Protein AF-A0A6I4HRW1-F1 (afdb_monomer_lite)

Sequence (37 aa):
MEKNLKEYQAIIFDLDGTLADSFHFFLSVLNQLSAKY

Organism: Acinetobacter baumannii (NCBI:txid470)

pLDDT: mean 87.09, std 12.53, range [51.47, 97.0]

Secondary structure (DSSP, 8-state):
-PPPGGG-S-----TBTTTB--HHHHHHHHHHHHTT-

Foldseek 3Di:
DDDDPVVDPDDDFDVDPTVDPCVVVVVVVVVVVVVVD

Structure (mmCIF, N/CA/C/O backbone):
data_AF-A0A6I4HRW1-F1
#
_entry.id   AF-A0A6I4HRW1-F1
#
loop_
_atom_site.group_PDB
_atom_site.id
_atom_site.type_symbol
_atom_site.label_atom_id
_atom_site.label_alt_id
_atom_site.label_comp_id
_atom_site.label_asym_id
_atom_site.label_entity_id
_atom_site.label_seq_id
_atom_site.pdbx_PDB_ins_code
_atom_site.Cartn_x
_atom_site.Cartn_y
_atom_site.Cartn_z
_atom_site.occupancy
_atom_site.B_iso_or_equiv
_atom_site.auth_seq_id
_atom_site.auth_comp_id
_atom_site.auth_asym_id
_atom_site.auth_atom_id
_atom_site.pdbx_PDB_model_num
ATOM 1 N N . MET A 1 1 ? -5.196 13.045 27.362 1.00 51.47 1 MET A N 1
ATOM 2 C CA . MET A 1 1 ? -6.361 12.166 27.578 1.00 51.47 1 MET A CA 1
ATOM 3 C C . MET A 1 1 ? -6.207 11.011 26.605 1.00 51.47 1 MET A C 1
ATOM 5 O O . MET A 1 1 ? -6.405 11.210 25.414 1.00 51.47 1 MET A O 1
ATOM 9 N N . GLU A 1 2 ? -5.700 9.871 27.073 1.00 57.75 2 GLU A N 1
ATOM 10 C CA . GLU A 1 2 ? -5.554 8.685 26.223 1.00 57.75 2 GLU A CA 1
ATOM 11 C C . GLU A 1 2 ? -6.944 8.115 25.941 1.00 57.75 2 GLU A C 1
ATOM 13 O O . GLU A 1 2 ? -7.681 7.778 26.868 1.00 57.75 2 GLU A O 1
ATOM 18 N N . LYS A 1 3 ? -7.335 8.064 24.664 1.00 61.53 3 LYS A N 1
ATOM 19 C CA . LYS A 1 3 ? -8.575 7.399 24.263 1.00 61.53 3 LYS A CA 1
ATOM 20 C C . LYS A 1 3 ? -8.367 5.894 24.383 1.00 61.53 3 LYS A C 1
ATOM 22 O O . LYS A 1 3 ? -7.482 5.334 23.740 1.00 61.53 3 LYS A O 1
ATOM 27 N N . ASN A 1 4 ? -9.169 5.255 25.226 1.00 65.94 4 ASN A N 1
ATOM 28 C CA . ASN A 1 4 ? -9.112 3.818 25.450 1.00 65.94 4 ASN A CA 1
ATOM 29 C C . ASN A 1 4 ? -9.553 3.109 24.158 1.00 65.94 4 ASN A C 1
ATOM 31 O O . ASN A 1 4 ? -10.645 3.373 23.662 1.00 65.94 4 ASN A O 1
ATOM 35 N N . LEU A 1 5 ? -8.738 2.198 23.613 1.00 62.94 5 LEU A N 1
ATOM 36 C CA . LEU A 1 5 ? -9.023 1.492 22.347 1.00 62.94 5 LEU A CA 1
ATOM 37 C C . LEU A 1 5 ? -10.397 0.793 22.323 1.00 62.94 5 LEU A C 1
ATOM 39 O O . LEU A 1 5 ? -10.959 0.580 21.255 1.00 62.94 5 LEU A O 1
ATOM 43 N N . LYS A 1 6 ? -10.963 0.496 23.501 1.00 66.19 6 LYS A N 1
ATOM 44 C CA . LYS A 1 6 ? -12.308 -0.068 23.682 1.00 66.19 6 LYS A CA 1
ATOM 45 C C . LYS A 1 6 ? -13.460 0.831 23.202 1.00 66.19 6 LYS A C 1
ATOM 47 O O . LYS A 1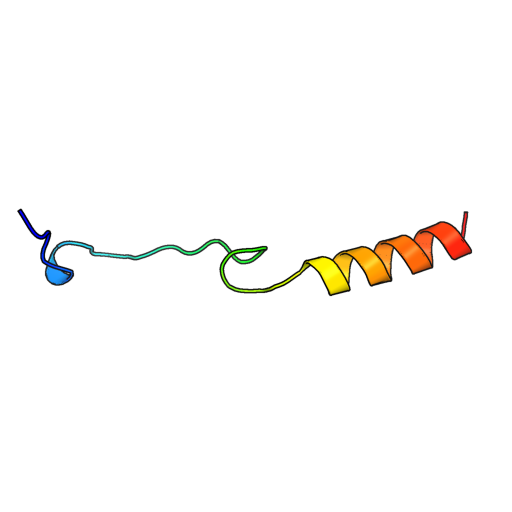 6 ? -14.573 0.333 23.092 1.00 66.19 6 LYS A O 1
ATOM 52 N N . GLU A 1 7 ? -13.227 2.119 22.938 1.00 82.38 7 GLU A N 1
ATOM 53 C CA . GLU A 1 7 ? -14.253 3.028 22.394 1.00 82.38 7 GLU A CA 1
ATOM 54 C C . GLU A 1 7 ? -14.431 2.902 20.874 1.00 82.38 7 GLU A C 1
ATOM 56 O O . GLU A 1 7 ? -15.479 3.273 20.345 1.00 82.38 7 GLU A O 1
ATOM 61 N N . TYR A 1 8 ? -13.438 2.373 20.156 1.00 79.12 8 TYR A N 1
ATOM 62 C CA . TYR A 1 8 ? -13.520 2.236 18.705 1.00 79.12 8 TYR A CA 1
ATOM 63 C C . TYR A 1 8 ? -14.190 0.911 18.335 1.00 79.12 8 TYR A C 1
ATOM 65 O O . TYR A 1 8 ? -13.656 -0.166 18.584 1.00 79.12 8 TYR A O 1
ATOM 73 N N . GLN A 1 9 ? -15.370 0.992 17.719 1.00 87.56 9 GLN A N 1
ATOM 74 C CA . GLN A 1 9 ? -16.148 -0.183 17.302 1.00 87.56 9 GLN A CA 1
ATOM 75 C C . GLN A 1 9 ? -15.557 -0.886 16.073 1.00 87.56 9 GLN A C 1
ATOM 77 O O . GLN A 1 9 ? -15.797 -2.072 15.864 1.00 87.56 9 GLN A O 1
ATOM 82 N N . ALA A 1 10 ? -14.791 -0.156 15.262 1.00 88.44 10 ALA A N 1
ATOM 83 C CA . ALA A 1 10 ? -14.063 -0.689 14.123 1.00 88.44 10 ALA A CA 1
ATOM 84 C C . ALA A 1 10 ? -12.830 0.172 13.838 1.00 88.44 10 ALA A C 1
ATOM 86 O O . ALA A 1 10 ? -12.832 1.381 14.077 1.00 88.44 10 ALA A O 1
ATOM 87 N N . ILE A 1 11 ? -11.799 -0.463 13.287 1.00 88.00 11 ILE A N 1
ATOM 88 C CA . ILE A 1 11 ? -10.635 0.210 12.717 1.00 88.00 11 ILE A CA 1
ATOM 89 C C . ILE A 1 11 ? -10.564 -0.221 11.258 1.00 88.00 11 ILE A C 1
ATOM 91 O O . ILE A 1 11 ? -10.543 -1.415 10.964 1.00 88.00 11 ILE A O 1
ATOM 95 N N . ILE A 1 12 ? -10.579 0.754 10.355 1.00 93.12 12 ILE A N 1
ATOM 96 C CA . ILE A 1 12 ? -10.506 0.527 8.914 1.00 93.12 12 ILE A CA 1
ATOM 97 C C . ILE A 1 12 ? -9.114 0.937 8.467 1.00 93.12 12 ILE A C 1
ATOM 99 O O . ILE A 1 12 ? -8.655 2.032 8.789 1.00 93.12 12 ILE A O 1
ATOM 103 N N . PHE A 1 13 ? -8.467 0.051 7.724 1.00 94.75 13 PHE A N 1
ATOM 104 C CA . PHE A 1 13 ? -7.174 0.311 7.120 1.00 94.75 13 PHE A CA 1
ATOM 105 C C . PHE A 1 13 ? -7.327 0.313 5.608 1.00 94.75 13 PHE A C 1
ATOM 107 O O . PHE A 1 13 ? -8.010 -0.546 5.048 1.00 94.75 13 PHE A O 1
ATOM 114 N N . ASP A 1 14 ? -6.680 1.283 4.971 1.00 94.75 14 ASP A N 1
ATOM 115 C CA . ASP A 1 14 ? -6.440 1.234 3.537 1.00 94.75 14 ASP A CA 1
ATOM 116 C C . ASP A 1 14 ? -5.488 0.071 3.215 1.00 94.75 14 ASP A C 1
ATOM 118 O O . ASP A 1 14 ? -4.702 -0.358 4.066 1.00 94.75 14 ASP A O 1
ATOM 122 N N . LEU A 1 15 ? -5.572 -0.479 2.009 1.00 93.75 15 LEU A N 1
ATOM 123 C CA . LEU A 1 15 ? -4.709 -1.588 1.613 1.00 93.75 15 LEU A CA 1
ATOM 124 C C . LEU A 1 15 ? -3.373 -1.053 1.097 1.00 93.75 15 LEU A C 1
ATOM 126 O O . LEU A 1 15 ? -2.323 -1.366 1.659 1.00 93.75 15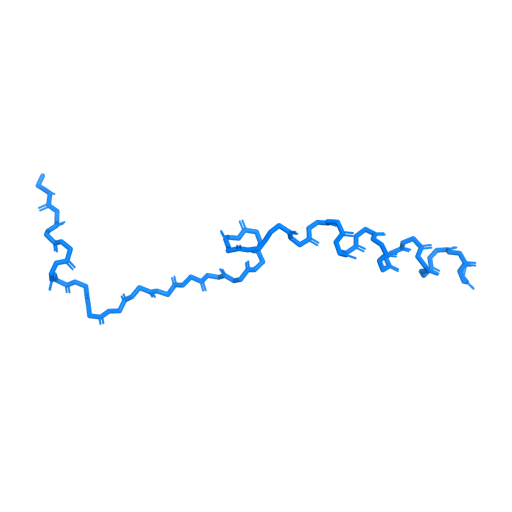 LEU A O 1
ATOM 130 N N . ASP A 1 16 ? -3.420 -0.223 0.060 1.00 93.12 16 ASP A N 1
ATOM 131 C CA . ASP A 1 16 ? -2.243 0.258 -0.655 1.00 93.12 16 ASP A CA 1
ATOM 132 C C . ASP A 1 16 ? -1.479 1.307 0.158 1.00 93.12 16 ASP A C 1
ATOM 134 O O . ASP A 1 16 ? -2.026 2.310 0.604 1.00 93.12 16 ASP A O 1
ATOM 138 N N . GLY A 1 17 ? -0.191 1.068 0.400 1.00 87.06 17 GLY A N 1
ATOM 139 C CA . GLY A 1 17 ? 0.667 1.975 1.167 1.00 87.06 17 GLY A CA 1
ATOM 140 C C . GLY A 1 17 ? 0.393 2.014 2.676 1.00 87.06 17 GLY A C 1
ATOM 141 O O . GLY A 1 17 ? 1.167 2.635 3.403 1.00 87.06 17 GLY A O 1
ATOM 142 N N . THR A 1 18 ? -0.656 1.338 3.163 1.00 93.31 18 THR A N 1
ATOM 143 C CA . THR A 1 18 ? -0.955 1.198 4.599 1.00 93.31 18 THR A CA 1
ATOM 144 C C . THR A 1 18 ? -0.732 -0.233 5.085 1.00 93.31 18 THR A C 1
ATOM 146 O O . THR A 1 18 ? 0.060 -0.443 6.002 1.00 93.31 18 THR A O 1
ATOM 149 N N . LEU A 1 19 ? -1.39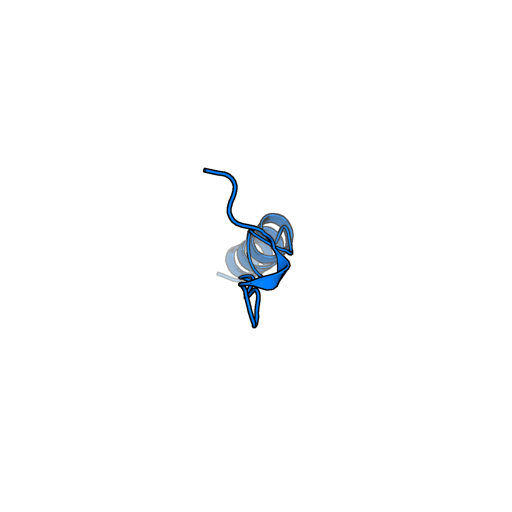2 -1.228 4.482 1.00 94.75 19 LEU A N 1
ATOM 150 C CA . LEU A 1 19 ? -1.196 -2.643 4.833 1.00 94.75 19 LEU A CA 1
ATOM 151 C C . LEU A 1 19 ? -0.225 -3.362 3.892 1.00 94.75 19 LEU A C 1
ATOM 153 O O . LEU A 1 19 ? 0.457 -4.294 4.314 1.00 94.75 19 LEU A O 1
ATOM 157 N N . ALA A 1 20 ? -0.171 -2.948 2.628 1.00 93.88 20 ALA A N 1
ATOM 158 C CA . ALA A 1 20 ? 0.676 -3.537 1.604 1.00 93.88 20 ALA A CA 1
ATOM 159 C C . ALA A 1 20 ? 1.593 -2.480 0.981 1.00 93.88 20 ALA A C 1
ATOM 161 O O . ALA A 1 20 ? 1.133 -1.425 0.543 1.00 93.88 20 ALA A O 1
ATOM 162 N N . ASP A 1 21 ? 2.887 -2.7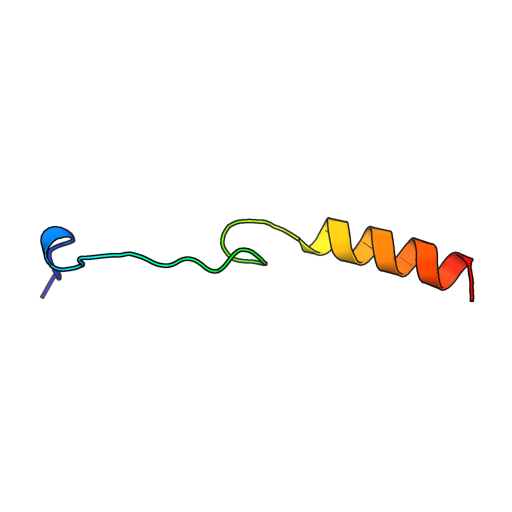92 0.876 1.00 94.06 21 ASP A N 1
ATOM 163 C CA . ASP A 1 21 ? 3.792 -2.044 0.005 1.00 94.06 21 ASP A CA 1
ATOM 164 C C . ASP A 1 21 ? 3.533 -2.445 -1.452 1.00 94.06 21 ASP A C 1
ATOM 166 O O . ASP A 1 21 ? 4.071 -3.428 -1.972 1.00 94.06 21 ASP A O 1
ATOM 170 N N . SER A 1 22 ? 2.648 -1.696 -2.103 1.00 94.38 22 SER A N 1
ATOM 171 C CA . SER A 1 22 ? 2.243 -1.947 -3.481 1.00 94.38 22 SER A CA 1
ATOM 172 C C . SER A 1 22 ? 3.130 -1.259 -4.522 1.00 94.38 22 SER A C 1
ATOM 174 O O . SER A 1 22 ? 2.926 -1.472 -5.721 1.00 94.38 22 SER A O 1
ATOM 176 N N . PHE A 1 23 ? 4.172 -0.517 -4.119 1.00 91.94 23 PHE A N 1
ATOM 177 C CA . PHE A 1 23 ? 5.053 0.184 -5.061 1.00 91.94 23 PHE A CA 1
ATOM 178 C C . PHE A 1 23 ? 5.716 -0.778 -6.054 1.00 91.94 23 PHE A C 1
ATOM 180 O O . PHE A 1 23 ? 5.690 -0.554 -7.266 1.00 91.94 23 PHE A O 1
ATOM 187 N N . HIS A 1 24 ? 6.256 -1.893 -5.559 1.00 92.69 24 HIS A N 1
ATOM 188 C CA . HIS A 1 24 ? 6.913 -2.893 -6.401 1.00 92.69 24 HIS A CA 1
ATOM 189 C C . HIS A 1 24 ? 5.957 -3.564 -7.393 1.00 92.69 24 HIS A C 1
ATOM 191 O O . HIS A 1 24 ? 6.348 -3.850 -8.529 1.00 92.69 24 HIS A O 1
ATOM 197 N N . PHE A 1 25 ? 4.701 -3.783 -6.992 1.00 93.19 25 PHE A N 1
ATOM 198 C CA . PHE A 1 25 ? 3.672 -4.319 -7.878 1.00 93.19 25 PHE A CA 1
ATOM 199 C C . PHE A 1 25 ? 3.398 -3.353 -9.033 1.00 93.19 25 PHE A C 1
ATOM 201 O O . PHE A 1 25 ? 3.519 -3.736 -10.199 1.00 93.19 25 PHE A O 1
ATOM 208 N N . PHE A 1 26 ? 3.112 -2.086 -8.724 1.00 94.44 26 PHE A N 1
ATOM 209 C CA . PHE A 1 26 ? 2.837 -1.087 -9.754 1.00 94.44 26 PHE A CA 1
ATOM 210 C C . PHE A 1 26 ? 4.046 -0.836 -10.655 1.00 94.44 26 PHE A C 1
ATOM 212 O O . PHE A 1 26 ? 3.885 -0.765 -11.871 1.00 94.44 26 PHE A O 1
ATOM 219 N N . LEU A 1 27 ? 5.261 -0.790 -10.101 1.00 95.62 27 LEU A N 1
ATOM 220 C CA . LEU A 1 27 ? 6.486 -0.654 -10.890 1.00 95.62 27 LEU A CA 1
ATOM 221 C C . LEU A 1 27 ? 6.654 -1.807 -11.890 1.00 95.62 27 LEU A C 1
ATOM 223 O O . LEU A 1 27 ? 6.999 -1.573 -13.048 1.00 95.62 27 LEU A O 1
ATOM 227 N N . SER A 1 28 ? 6.375 -3.044 -11.472 1.00 96.00 28 SER A N 1
ATOM 228 C CA . SER A 1 28 ? 6.415 -4.209 -12.364 1.00 96.00 28 SER A CA 1
ATOM 229 C C 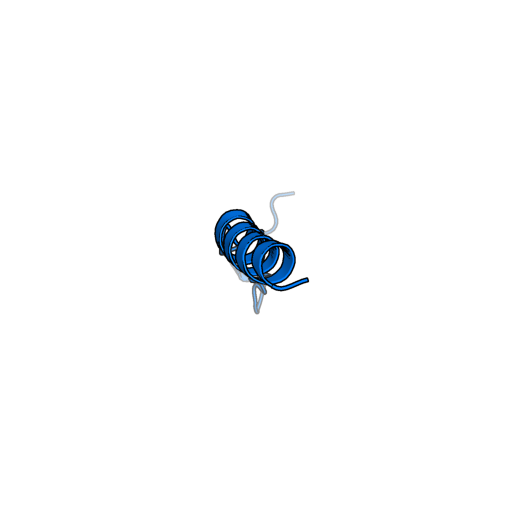. SER A 1 28 ? 5.405 -4.089 -13.508 1.00 96.00 28 SER A C 1
ATOM 231 O O . SER A 1 28 ? 5.760 -4.303 -14.668 1.00 96.00 28 SER A O 1
ATOM 233 N N . VAL A 1 29 ? 4.165 -3.695 -13.205 1.00 96.06 29 VAL A N 1
ATOM 234 C CA . VAL A 1 29 ? 3.116 -3.496 -14.218 1.00 96.06 29 VAL A CA 1
ATOM 235 C C . VAL A 1 29 ? 3.507 -2.392 -15.201 1.00 96.06 29 VAL A C 1
ATOM 237 O O .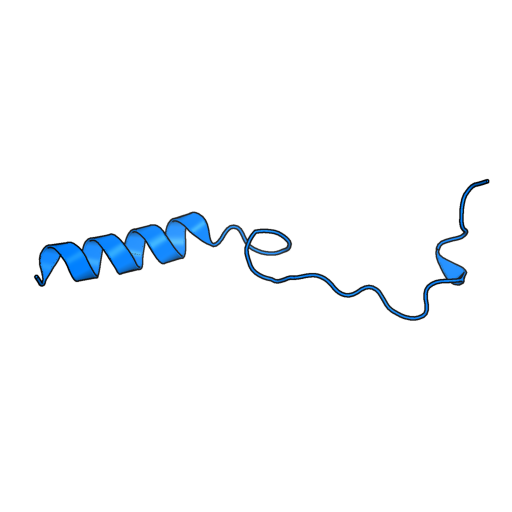 VAL A 1 29 ? 3.402 -2.578 -16.413 1.00 96.06 29 VAL A O 1
ATOM 240 N N . LEU A 1 30 ? 4.008 -1.261 -14.702 1.00 96.56 30 LEU A N 1
ATOM 241 C CA . LEU A 1 30 ? 4.423 -0.135 -15.538 1.00 96.56 30 LEU A CA 1
ATOM 242 C C . LEU A 1 30 ? 5.599 -0.495 -16.451 1.00 96.56 30 LEU A C 1
ATOM 244 O O . LEU A 1 30 ? 5.564 -0.152 -17.629 1.00 96.56 30 LEU A O 1
ATOM 248 N N . ASN A 1 31 ? 6.588 -1.240 -15.952 1.00 96.88 31 ASN A N 1
ATOM 249 C CA . ASN A 1 31 ? 7.707 -1.718 -16.769 1.00 96.88 31 ASN A CA 1
ATOM 250 C C . ASN A 1 31 ? 7.257 -2.677 -17.881 1.00 96.88 31 ASN A C 1
ATOM 252 O O . ASN A 1 31 ? 7.803 -2.661 -18.981 1.00 96.88 31 ASN A O 1
ATOM 256 N N . GLN A 1 32 ? 6.252 -3.514 -17.622 1.00 97.00 32 GLN A N 1
ATOM 257 C CA . GLN A 1 32 ? 5.691 -4.388 -18.657 1.00 97.00 32 GLN A CA 1
ATOM 258 C C . GLN A 1 32 ? 4.934 -3.593 -19.723 1.00 97.00 32 GLN A C 1
ATOM 260 O O . GLN A 1 32 ? 4.996 -3.925 -20.906 1.00 97.00 32 GLN A O 1
ATOM 265 N N . LEU A 1 33 ? 4.224 -2.541 -19.315 1.00 97.00 33 LEU A N 1
ATOM 266 C CA . LEU A 1 33 ? 3.511 -1.668 -20.241 1.00 97.00 33 LEU A CA 1
ATOM 267 C C . LEU A 1 33 ? 4.480 -0.836 -21.087 1.00 97.00 33 LEU A C 1
ATOM 269 O O . LEU A 1 33 ? 4.270 -0.742 -22.292 1.00 97.00 33 LEU A O 1
ATOM 273 N N . SER A 1 34 ? 5.553 -0.302 -20.499 1.00 95.81 34 SER A N 1
ATOM 274 C CA . SER A 1 34 ? 6.576 0.452 -21.239 1.00 95.81 34 SER A CA 1
ATOM 275 C C . SER A 1 34 ? 7.395 -0.417 -22.192 1.00 95.81 34 SER A C 1
ATOM 277 O O . SER A 1 34 ? 7.874 0.064 -23.206 1.00 95.81 34 SER A O 1
ATOM 279 N N . ALA A 1 35 ? 7.545 -1.713 -21.913 1.00 92.62 35 ALA A N 1
ATOM 280 C CA . ALA A 1 35 ? 8.150 -2.638 -22.869 1.00 92.62 35 ALA A CA 1
ATOM 281 C C . ALA A 1 35 ? 7.235 -2.930 -24.075 1.00 92.62 35 ALA A C 1
ATOM 283 O O . ALA A 1 35 ? 7.702 -3.433 -25.097 1.00 92.62 35 ALA A O 1
ATOM 284 N N . LYS A 1 36 ? 5.929 -2.667 -23.948 1.00 91.44 36 LYS A N 1
ATOM 285 C CA . LYS A 1 36 ? 4.916 -2.976 -24.964 1.00 91.44 36 LYS A CA 1
ATOM 286 C C . LYS A 1 36 ? 4.572 -1.786 -25.869 1.00 91.44 36 LYS A C 1
ATOM 288 O O . LYS A 1 36 ? 4.123 -2.025 -26.991 1.00 91.44 36 LYS A O 1
ATOM 293 N N . TYR A 1 37 ? 4.740 -0.555 -25.390 1.00 76.75 37 TYR A N 1
ATOM 294 C CA . TYR A 1 37 ? 4.372 0.691 -26.073 1.00 76.75 37 TYR A CA 1
ATOM 295 C C . TYR A 1 37 ? 5.560 1.641 -26.149 1.00 76.75 37 TYR A C 1
ATOM 297 O O . TYR A 1 37 ? 5.696 2.299 -27.203 1.00 76.75 37 TYR A O 1
#

Radius of gyration: 18.13 Å; chains: 1; bounding box: 24×17×54 Å

InterPro domains:
  IPR023198 Phosphoglycolate phosphatase-like, domain 2 [G3DSA:1.10.150.240] (5-37)
  IPR036412 HAD-like superfamily [SSF56784] (5-35)